Protein AF-A0A373CVG0-F1 (afdb_monomer)

Solvent-accessible surface area (backbone atoms only — not comparable to full-atom values): 6494 Å² total; per-residue (Å²): 114,46,87,78,39,74,68,57,30,54,52,51,42,52,53,37,26,56,52,19,15,51,50,26,47,49,42,54,53,37,51,56,25,56,75,70,72,44,62,70,86,58,84,76,65,52,41,94,86,75,65,49,71,60,52,74,72,66,66,39,67,57,52,26,45,61,76,44,68,38,28,40,93,86,77,58,48,75,46,71,64,61,60,45,50,43,12,50,51,33,10,52,51,37,30,53,38,36,71,74,50,28,99,36,75,65,21,56,54,46,44,54,49,66,70,75,106

Sequence (117 aa):
MLHISPGITIYILTITFILGCCLGSFADCAAGRLLSGESVFAGRSHCDHCGHVLGVLDLIPLFSWLLLKGHCRYCRAKLPAEAFFVELVSGIACCMIVYRYDMSVMSLRGILLTVVL

Secondary structure (DSSP, 8-state):
-GGG-HHHHHHHHHHHHHHHHHHHHHHHHHHHHHHTT--SSSS--B-TTT-PBPPGGGSSTTHHHHHTTTB-TTT-PBPPHHHHHHHHHHHHHHHHHHHHH-SSHHHHHHHHHHHH-

Structure (mmCIF, N/CA/C/O backbone):
data_AF-A0A373CVG0-F1
#
_entry.id   AF-A0A373CVG0-F1
#
loop_
_atom_site.group_PDB
_atom_site.id
_atom_site.type_symbol
_atom_site.label_atom_id
_atom_site.label_alt_id
_atom_site.label_comp_id
_atom_site.label_asym_id
_atom_site.label_entity_id
_atom_site.label_seq_id
_atom_site.pdbx_PDB_ins_code
_atom_site.Cartn_x
_atom_site.Cartn_y
_atom_site.Cartn_z
_atom_site.occupancy
_atom_site.B_iso_or_equiv
_atom_site.auth_seq_id
_atom_site.auth_comp_id
_atom_site.auth_asym_id
_atom_site.auth_atom_id
_atom_site.pdbx_PDB_model_num
ATOM 1 N N . MET A 1 1 ? 15.781 -0.474 -19.247 1.00 61.31 1 MET A N 1
ATOM 2 C CA . MET A 1 1 ? 15.918 -1.898 -18.886 1.00 61.31 1 MET A CA 1
ATOM 3 C C . MET A 1 1 ? 14.576 -2.617 -18.803 1.00 61.31 1 MET A C 1
ATOM 5 O O . MET A 1 1 ? 14.550 -3.807 -19.104 1.00 61.31 1 MET A O 1
ATOM 9 N N . LEU A 1 2 ? 13.468 -1.937 -18.481 1.00 64.81 2 LEU A N 1
ATOM 10 C CA . LEU A 1 2 ? 12.140 -2.559 -18.392 1.00 64.81 2 LEU A CA 1
ATOM 11 C C . LEU A 1 2 ? 11.684 -3.202 -19.712 1.00 64.81 2 LEU A C 1
ATOM 13 O O . LEU A 1 2 ? 11.110 -4.280 -19.686 1.00 64.81 2 LEU A O 1
ATOM 17 N N . HIS A 1 3 ? 11.968 -2.576 -20.858 1.00 73.88 3 HIS A N 1
ATOM 18 C CA . HIS A 1 3 ? 11.484 -3.010 -22.181 1.00 73.88 3 HIS A CA 1
ATOM 19 C C . HIS A 1 3 ? 12.366 -4.056 -22.886 1.00 73.88 3 HIS A C 1
ATOM 21 O O . HIS A 1 3 ? 12.144 -4.353 -24.055 1.00 73.88 3 HIS A O 1
ATOM 27 N N . ILE A 1 4 ? 13.381 -4.603 -22.206 1.00 77.50 4 ILE A N 1
ATOM 28 C CA . ILE A 1 4 ? 14.303 -5.588 -22.802 1.00 77.50 4 ILE A CA 1
ATOM 29 C C . ILE A 1 4 ? 13.607 -6.945 -22.997 1.00 77.50 4 ILE A C 1
ATOM 31 O O . ILE A 1 4 ? 13.885 -7.660 -23.955 1.00 77.50 4 ILE A O 1
ATOM 35 N N . SER A 1 5 ? 12.695 -7.304 -22.092 1.00 88.56 5 SER A N 1
ATOM 36 C CA . SER A 1 5 ? 11.929 -8.551 -22.127 1.00 88.56 5 SER A CA 1
ATOM 37 C C . SER A 1 5 ? 10.564 -8.327 -21.477 1.00 88.56 5 SER A C 1
ATOM 39 O O . SER A 1 5 ? 10.535 -7.829 -20.348 1.00 88.56 5 SER A O 1
ATOM 41 N N . PRO A 1 6 ? 9.451 -8.753 -22.109 1.00 87.81 6 PRO A N 1
ATOM 42 C CA . PRO A 1 6 ? 8.119 -8.665 -21.508 1.00 87.81 6 PRO A CA 1
ATOM 43 C C . PRO A 1 6 ? 8.035 -9.351 -20.138 1.00 87.81 6 PRO A C 1
ATOM 45 O O . PRO A 1 6 ? 7.364 -8.859 -19.234 1.00 87.81 6 PRO A O 1
ATOM 48 N N . GLY A 1 7 ? 8.760 -10.462 -19.955 1.00 90.62 7 GLY A N 1
ATOM 49 C CA . GLY A 1 7 ? 8.804 -11.178 -18.679 1.00 90.62 7 GLY A CA 1
ATOM 50 C C . GLY A 1 7 ? 9.469 -10.360 -17.571 1.00 90.62 7 GLY A C 1
ATOM 51 O O . GLY A 1 7 ? 8.959 -10.301 -16.454 1.00 90.62 7 GLY A O 1
ATOM 52 N N . ILE A 1 8 ? 10.565 -9.666 -17.894 1.00 88.88 8 ILE A N 1
ATOM 53 C CA . ILE A 1 8 ? 11.245 -8.767 -16.950 1.00 88.88 8 ILE A CA 1
ATOM 54 C C . ILE A 1 8 ? 10.346 -7.571 -16.620 1.00 88.88 8 ILE A C 1
ATOM 56 O O . ILE A 1 8 ? 10.248 -7.196 -15.452 1.00 88.88 8 ILE A O 1
ATOM 60 N N . THR A 1 9 ? 9.646 -7.009 -17.614 1.00 90.31 9 THR A N 1
ATOM 61 C CA . THR A 1 9 ? 8.691 -5.913 -17.392 1.00 90.31 9 THR A CA 1
ATOM 62 C C . THR A 1 9 ? 7.615 -6.310 -16.383 1.00 90.31 9 THR A C 1
ATOM 64 O O . THR A 1 9 ? 7.416 -5.609 -15.394 1.00 90.31 9 THR A O 1
ATOM 67 N N . ILE A 1 10 ? 6.947 -7.447 -16.606 1.00 92.88 10 ILE A N 1
ATOM 68 C CA . ILE A 1 10 ? 5.854 -7.928 -15.747 1.00 92.88 10 ILE A CA 1
ATOM 69 C C . ILE A 1 10 ? 6.356 -8.192 -14.327 1.00 92.88 10 ILE A C 1
ATOM 71 O O . ILE A 1 10 ? 5.702 -7.802 -13.359 1.00 92.88 10 ILE A O 1
ATOM 75 N N . TYR A 1 11 ? 7.521 -8.826 -14.200 1.00 92.81 11 TYR A N 1
ATOM 76 C CA . TYR A 1 11 ? 8.129 -9.111 -12.905 1.00 92.81 11 TYR A CA 1
ATOM 77 C C . TYR A 1 11 ? 8.408 -7.829 -12.111 1.00 92.81 11 TYR A C 1
ATOM 79 O O . TYR A 1 11 ? 7.977 -7.713 -10.962 1.00 92.81 11 TYR A O 1
ATOM 87 N N . ILE A 1 12 ? 9.063 -6.842 -12.733 1.00 92.94 12 ILE A N 1
ATOM 88 C CA . ILE A 1 12 ? 9.384 -5.577 -12.062 1.00 92.94 12 ILE A CA 1
ATOM 89 C C . ILE A 1 12 ? 8.103 -4.837 -11.678 1.00 92.94 12 ILE A C 1
ATOM 91 O O . ILE A 1 12 ? 7.969 -4.438 -10.525 1.00 92.94 12 ILE A O 1
ATOM 95 N N . LEU A 1 13 ? 7.139 -4.709 -12.596 1.00 94.50 13 LEU A N 1
ATOM 96 C CA . LEU A 1 13 ? 5.884 -4.009 -12.312 1.00 94.50 13 LEU A CA 1
ATOM 97 C C . LEU A 1 13 ? 5.070 -4.691 -11.210 1.00 94.50 13 LEU A C 1
ATOM 99 O O . LEU A 1 13 ? 4.466 -4.002 -10.399 1.00 94.50 13 LEU A O 1
ATOM 103 N N . THR A 1 14 ? 5.094 -6.021 -11.125 1.00 95.25 14 THR A N 1
ATOM 104 C CA . THR A 1 14 ? 4.406 -6.756 -10.054 1.00 95.25 14 THR A CA 1
ATOM 105 C C . THR A 1 14 ? 5.017 -6.438 -8.690 1.00 95.25 14 THR A C 1
ATOM 107 O O . THR A 1 14 ? 4.294 -6.141 -7.740 1.00 95.25 14 THR A O 1
ATOM 110 N N . ILE A 1 15 ? 6.349 -6.438 -8.590 1.00 94.94 15 ILE A N 1
ATOM 111 C CA . ILE A 1 15 ? 7.043 -6.056 -7.353 1.00 94.94 15 ILE A CA 1
ATOM 112 C C . ILE A 1 15 ? 6.768 -4.589 -7.017 1.00 94.94 15 ILE A C 1
ATOM 114 O O . ILE A 1 15 ? 6.439 -4.272 -5.874 1.00 94.94 15 ILE A O 1
ATOM 118 N N . THR A 1 16 ? 6.857 -3.695 -8.005 1.00 94.75 16 THR A N 1
ATOM 119 C CA . THR A 1 16 ? 6.552 -2.270 -7.834 1.00 94.75 16 THR A CA 1
ATOM 120 C C . THR A 1 16 ? 5.124 -2.056 -7.346 1.00 94.75 16 THR A C 1
ATOM 122 O O . THR A 1 16 ? 4.914 -1.240 -6.455 1.00 94.75 16 THR A O 1
ATOM 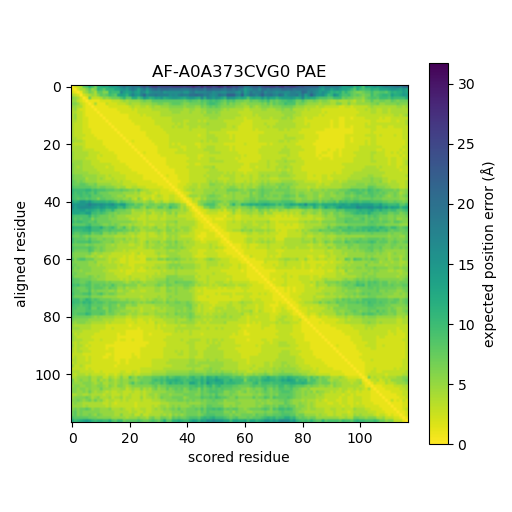125 N N . PHE A 1 17 ? 4.155 -2.799 -7.880 1.00 96.62 17 PHE A N 1
ATOM 126 C CA . PHE A 1 17 ? 2.761 -2.706 -7.469 1.00 96.62 17 PHE A CA 1
ATOM 127 C C . PHE A 1 17 ? 2.585 -3.083 -5.998 1.00 96.62 17 PHE A C 1
ATOM 129 O O . PHE A 1 17 ? 1.989 -2.320 -5.241 1.00 96.62 17 PHE A O 1
ATOM 136 N N . ILE A 1 18 ? 3.151 -4.220 -5.577 1.00 95.88 18 ILE A N 1
ATOM 137 C CA . ILE A 1 18 ? 3.072 -4.691 -4.187 1.00 95.88 18 ILE A CA 1
ATOM 138 C C . ILE A 1 18 ? 3.710 -3.666 -3.242 1.00 95.88 18 ILE A C 1
ATOM 140 O O . ILE A 1 18 ? 3.094 -3.275 -2.252 1.00 95.88 18 ILE A O 1
ATOM 144 N N . LEU A 1 19 ? 4.914 -3.184 -3.566 1.00 95.06 19 LEU A N 1
ATOM 145 C CA . LEU A 1 19 ? 5.598 -2.170 -2.761 1.00 95.06 19 LEU A CA 1
ATOM 146 C C . LEU A 1 19 ? 4.820 -0.850 -2.715 1.00 95.06 19 LEU A C 1
ATOM 148 O O . LEU A 1 19 ? 4.717 -0.247 -1.651 1.00 95.06 19 LEU A O 1
ATOM 152 N N . GLY A 1 20 ? 4.242 -0.422 -3.839 1.00 96.00 20 GLY A N 1
ATOM 153 C CA . GLY A 1 20 ? 3.414 0.779 -3.914 1.00 96.00 20 GLY A CA 1
ATOM 154 C C . GLY A 1 20 ? 2.150 0.678 -3.060 1.00 96.00 20 GLY A C 1
ATOM 155 O O . GLY A 1 20 ? 1.822 1.633 -2.362 1.00 96.00 20 GLY A O 1
ATOM 156 N N . CYS A 1 21 ? 1.490 -0.485 -3.032 1.00 95.94 21 CYS A N 1
ATOM 157 C CA . CYS A 1 21 ? 0.346 -0.719 -2.145 1.00 95.94 21 CYS A CA 1
ATOM 158 C C . CYS A 1 21 ? 0.762 -0.663 -0.666 1.00 95.94 21 CYS A C 1
ATOM 160 O O . CYS A 1 21 ? 0.086 -0.024 0.135 1.00 95.94 21 CYS A O 1
ATOM 162 N N . CYS A 1 22 ? 1.897 -1.275 -0.301 1.00 94.69 22 CYS A N 1
ATOM 163 C CA . CYS A 1 22 ? 2.431 -1.202 1.063 1.00 94.69 22 CYS A CA 1
ATOM 164 C C . CYS A 1 22 ? 2.769 0.237 1.481 1.00 94.69 22 CYS A C 1
ATOM 166 O O . CYS A 1 22 ? 2.495 0.625 2.616 1.00 94.69 22 CYS A O 1
ATOM 168 N N . LEU A 1 23 ? 3.350 1.029 0.574 1.00 94.69 23 LEU A N 1
ATOM 169 C CA . LEU A 1 23 ? 3.650 2.441 0.819 1.00 94.69 23 LEU A CA 1
ATOM 170 C C . LEU A 1 23 ? 2.374 3.264 1.007 1.00 94.69 23 LEU A C 1
ATOM 172 O O . LEU A 1 23 ? 2.322 4.056 1.942 1.00 94.69 23 LEU A O 1
ATOM 176 N N . GLY A 1 24 ? 1.348 3.045 0.178 1.00 93.75 24 GLY A N 1
ATOM 177 C CA . GLY A 1 24 ? 0.042 3.693 0.334 1.00 93.75 24 GLY A CA 1
ATOM 178 C C . GLY A 1 24 ? -0.608 3.366 1.680 1.00 93.75 24 GLY A C 1
A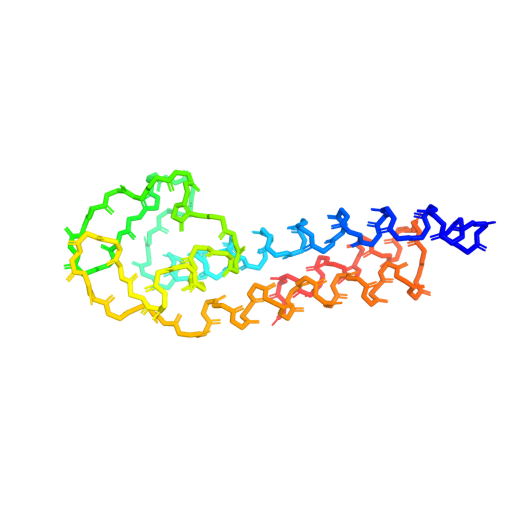TOM 179 O O . GLY A 1 24 ? -0.997 4.272 2.409 1.00 93.75 24 GLY A O 1
ATOM 180 N N . SER A 1 25 ? -0.624 2.084 2.056 1.00 93.19 25 SER A N 1
ATOM 181 C CA . SER A 1 25 ? -1.149 1.613 3.349 1.00 93.19 25 SER A CA 1
ATOM 182 C C . SER A 1 25 ? -0.417 2.248 4.540 1.00 93.19 25 SER A C 1
ATOM 184 O O . SER A 1 25 ? -1.030 2.721 5.499 1.00 93.19 25 SER A O 1
ATOM 186 N N . PHE A 1 26 ? 0.918 2.316 4.472 1.00 92.31 26 PHE A N 1
ATOM 187 C CA . PHE A 1 26 ? 1.721 2.966 5.506 1.00 92.31 26 PHE A CA 1
ATOM 188 C C . PHE A 1 26 ? 1.474 4.476 5.564 1.00 92.31 26 PHE A C 1
ATOM 190 O O . PHE A 1 26 ? 1.361 5.013 6.662 1.00 92.31 26 PHE A O 1
ATOM 197 N N . ALA A 1 27 ? 1.393 5.154 4.417 1.00 92.19 27 ALA A N 1
ATOM 198 C CA . ALA A 1 27 ? 1.168 6.595 4.348 1.00 92.19 27 ALA A CA 1
ATOM 199 C C . ALA A 1 27 ? -0.197 6.988 4.928 1.00 92.19 27 ALA A C 1
ATOM 201 O O . ALA A 1 27 ? -0.258 7.921 5.724 1.00 92.19 27 ALA A O 1
ATOM 202 N N . ASP A 1 28 ? -1.253 6.237 4.606 1.00 91.19 28 ASP A N 1
ATOM 203 C CA . ASP A 1 28 ? -2.603 6.448 5.146 1.00 91.19 28 ASP A CA 1
ATOM 204 C C . ASP A 1 28 ? -2.621 6.304 6.677 1.00 91.19 28 ASP A C 1
ATOM 206 O O . ASP A 1 28 ? -3.041 7.206 7.407 1.00 91.19 28 ASP A O 1
ATOM 210 N N . CYS A 1 29 ? -2.036 5.215 7.186 1.00 90.00 29 CYS A N 1
ATOM 211 C CA . CYS A 1 29 ? -1.882 4.990 8.622 1.00 90.00 29 CYS A CA 1
ATOM 212 C C . CYS A 1 29 ? -1.039 6.090 9.291 1.00 90.00 29 CYS A C 1
ATOM 214 O O . CYS A 1 29 ? -1.424 6.638 10.325 1.00 90.00 29 CYS A O 1
ATOM 216 N N . ALA A 1 30 ? 0.104 6.453 8.704 1.00 91.06 30 ALA A N 1
ATOM 217 C CA . ALA A 1 30 ? 0.981 7.488 9.239 1.00 91.06 30 ALA A CA 1
ATOM 218 C C . ALA A 1 30 ? 0.278 8.851 9.294 1.00 91.06 30 ALA A C 1
ATOM 220 O O . ALA A 1 30 ? 0.374 9.532 10.315 1.00 91.06 30 ALA A O 1
ATOM 221 N N . ALA A 1 31 ? -0.464 9.221 8.247 1.00 90.12 31 ALA A N 1
ATOM 222 C CA . ALA A 1 31 ? -1.251 10.448 8.205 1.00 90.12 31 ALA A CA 1
ATOM 223 C C . ALA A 1 31 ? -2.319 10.463 9.307 1.00 90.12 31 ALA A C 1
ATOM 225 O O . ALA A 1 31 ? -2.392 11.431 10.068 1.00 90.12 31 ALA A O 1
ATOM 226 N N . GLY A 1 32 ? -3.079 9.374 9.464 1.00 88.62 32 GLY A N 1
ATOM 227 C CA . GLY A 1 32 ? -4.070 9.241 10.535 1.00 88.62 32 GLY A CA 1
ATOM 228 C C . GLY A 1 32 ? -3.460 9.417 11.929 1.00 88.62 32 GLY A C 1
ATOM 229 O O . GLY A 1 32 ? -3.983 10.164 12.755 1.00 88.62 32 GLY A O 1
ATOM 230 N N . ARG A 1 33 ? -2.297 8.806 12.179 1.00 90.44 33 ARG A N 1
ATOM 231 C CA . ARG A 1 33 ? -1.599 8.916 13.472 1.00 90.44 33 ARG A CA 1
ATOM 232 C C . ARG A 1 33 ? -1.028 10.309 13.718 1.00 90.44 33 ARG A C 1
ATOM 234 O O . ARG A 1 33 ? -1.147 10.806 14.836 1.00 90.44 33 ARG A O 1
ATOM 241 N N . LEU A 1 34 ? -0.488 10.966 12.687 1.00 90.56 34 LEU A N 1
ATOM 242 C CA . LEU A 1 34 ? -0.040 12.363 12.769 1.00 90.56 34 LEU A CA 1
ATOM 243 C C . LEU A 1 34 ? -1.183 13.290 13.183 1.00 90.56 34 LEU A C 1
ATOM 245 O O . LEU A 1 34 ? -1.001 14.129 14.064 1.00 90.56 34 LEU A O 1
ATOM 249 N N . LEU A 1 35 ? -2.353 13.128 12.561 1.00 89.25 35 LEU A N 1
ATOM 250 C CA . LEU A 1 35 ? -3.531 13.948 12.845 1.00 89.25 35 LEU A CA 1
ATOM 251 C C . LEU A 1 35 ? -4.078 13.709 14.258 1.00 89.25 35 LEU A C 1
ATOM 253 O O . LEU A 1 35 ? -4.526 14.655 14.904 1.00 89.25 35 LEU A O 1
ATOM 257 N N . SER A 1 36 ? -3.984 12.479 14.762 1.00 88.25 36 SER A N 1
ATOM 258 C CA . SER A 1 36 ? -4.388 12.119 16.128 1.00 88.25 36 SER A CA 1
ATOM 259 C C . SER A 1 36 ? -3.341 12.460 17.199 1.00 88.25 36 SER A C 1
ATOM 261 O O . SER A 1 36 ? -3.589 12.246 18.385 1.00 88.25 36 SER A O 1
ATOM 263 N N . GLY A 1 37 ? -2.166 12.979 16.817 1.00 89.00 37 GLY A N 1
ATOM 264 C CA . GLY A 1 37 ? -1.062 13.254 17.745 1.00 89.00 37 GLY A CA 1
ATOM 265 C C . GLY A 1 37 ? -0.376 11.994 18.289 1.00 89.00 37 GLY A C 1
ATOM 266 O O . GLY A 1 37 ? 0.345 12.055 19.286 1.00 89.00 37 GLY A O 1
ATOM 267 N N . GLU A 1 38 ? -0.592 10.846 17.648 1.00 88.00 38 GLU A N 1
ATOM 268 C CA . GLU A 1 38 ? 0.059 9.588 17.984 1.00 88.00 38 GLU A CA 1
ATOM 269 C C . GLU A 1 38 ? 1.437 9.470 17.327 1.00 88.00 38 GLU A C 1
ATOM 271 O O . GLU A 1 38 ? 1.707 9.988 16.243 1.00 88.00 38 GLU A O 1
ATOM 276 N N . SER A 1 39 ? 2.325 8.702 17.957 1.00 88.81 39 SER A N 1
ATOM 277 C CA . SER A 1 39 ? 3.599 8.350 17.334 1.00 88.81 39 SER A CA 1
ATOM 278 C C . SER A 1 39 ? 3.382 7.372 16.179 1.00 88.81 39 SER A C 1
ATOM 280 O O . SER A 1 39 ? 2.886 6.268 16.390 1.00 88.81 39 SER A O 1
ATOM 282 N N . VAL A 1 40 ? 3.839 7.733 14.976 1.00 86.75 40 VAL A N 1
ATOM 283 C CA . VAL A 1 40 ? 3.818 6.857 13.786 1.00 86.75 40 VAL A CA 1
ATOM 284 C C . VAL A 1 40 ? 4.576 5.556 14.025 1.00 86.75 40 VAL A C 1
ATOM 286 O O . VAL A 1 40 ? 4.126 4.489 13.617 1.00 86.75 40 VAL A O 1
ATOM 289 N N . PHE A 1 41 ? 5.723 5.645 14.704 1.00 84.81 41 PHE A N 1
ATOM 290 C CA . PHE A 1 41 ? 6.662 4.535 14.869 1.00 84.81 41 PHE A CA 1
ATOM 291 C C . PHE A 1 41 ? 6.400 3.684 16.115 1.00 84.81 41 PHE A C 1
ATOM 293 O O . PHE A 1 41 ? 6.967 2.600 16.235 1.00 84.81 41 PHE A O 1
ATOM 300 N N . ALA A 1 42 ? 5.578 4.155 17.056 1.00 77.25 42 ALA A N 1
ATOM 301 C CA . ALA A 1 42 ? 5.298 3.420 18.286 1.00 77.25 42 ALA A CA 1
ATOM 302 C C . ALA A 1 42 ? 3.934 2.731 18.213 1.00 77.25 42 ALA A C 1
ATOM 304 O O . ALA A 1 42 ? 2.952 3.349 17.827 1.00 77.25 42 ALA A O 1
ATOM 305 N N . GLY A 1 43 ? 3.840 1.474 18.640 1.00 81.56 43 GLY A N 1
ATOM 306 C CA . GLY A 1 43 ? 2.574 0.734 18.709 1.00 81.56 43 GLY A CA 1
ATOM 307 C C . GLY A 1 43 ? 2.289 -0.151 17.493 1.00 81.56 43 GLY A C 1
ATOM 308 O O . GLY A 1 43 ? 3.007 -0.132 16.497 1.00 81.56 43 GLY A O 1
ATOM 309 N N . ARG A 1 44 ? 1.252 -0.985 17.613 1.00 86.31 44 ARG A N 1
ATOM 310 C CA . ARG A 1 44 ? 0.809 -1.919 16.568 1.00 86.31 44 ARG A CA 1
ATOM 311 C C . ARG A 1 44 ? -0.479 -1.412 15.925 1.00 86.31 44 ARG A C 1
ATOM 313 O O . ARG A 1 44 ? -1.305 -0.806 16.609 1.00 86.31 44 ARG A O 1
ATOM 320 N N . SER A 1 45 ? -0.674 -1.730 14.647 1.00 85.62 45 SER A N 1
ATOM 321 C CA . SER A 1 45 ? -1.945 -1.492 13.962 1.00 85.62 45 SER A CA 1
ATOM 322 C C . SER A 1 45 ? -3.080 -2.203 14.693 1.00 85.62 45 SER A C 1
ATOM 324 O O . SER A 1 45 ? -2.961 -3.376 15.064 1.00 85.62 45 SER A O 1
ATOM 326 N N . HIS A 1 46 ? -4.177 -1.493 14.905 1.00 88.94 46 HIS A N 1
ATOM 327 C CA . HIS A 1 46 ? -5.345 -1.986 15.614 1.00 88.94 46 HIS A CA 1
ATOM 328 C C . HIS A 1 46 ? -6.613 -1.481 14.933 1.00 88.94 46 HIS A C 1
ATOM 330 O O . HIS A 1 46 ? -6.575 -0.558 14.130 1.00 88.94 46 HIS A O 1
ATOM 336 N N . CYS A 1 47 ? -7.737 -2.129 15.216 1.00 87.81 47 CYS A N 1
ATOM 337 C CA . CYS A 1 47 ? -9.029 -1.671 14.727 1.00 87.81 47 CYS A CA 1
ATOM 338 C C . CYS A 1 47 ? -9.541 -0.501 15.577 1.00 87.81 47 CYS A C 1
ATOM 340 O O . CYS A 1 47 ? -9.712 -0.669 16.784 1.00 87.81 47 CYS A O 1
ATOM 342 N N . ASP A 1 48 ? -9.901 0.616 14.945 1.00 85.38 48 ASP A N 1
ATOM 343 C CA . ASP A 1 48 ? -10.375 1.832 15.633 1.00 85.38 48 ASP A CA 1
ATOM 344 C C . ASP A 1 48 ? -11.682 1.641 16.420 1.00 85.38 48 ASP A C 1
ATOM 346 O O . ASP A 1 48 ? -12.004 2.422 17.307 1.00 85.38 48 ASP A O 1
ATOM 350 N N . HIS A 1 49 ? -12.467 0.607 16.100 1.00 88.31 49 HIS A N 1
ATOM 351 C CA . HIS A 1 49 ? -13.765 0.369 16.743 1.00 88.31 49 HIS A CA 1
ATOM 352 C C . HIS A 1 49 ? -13.690 -0.580 17.941 1.00 88.31 49 HIS A C 1
ATOM 354 O O . HIS A 1 49 ? -14.442 -0.418 18.896 1.00 88.31 49 HIS A O 1
ATOM 360 N N . CYS A 1 50 ? -12.841 -1.611 17.885 1.00 90.19 50 CYS A N 1
ATOM 361 C CA . CYS A 1 50 ? -12.758 -2.620 18.951 1.00 90.19 50 CYS A CA 1
ATOM 362 C C . CYS A 1 50 ? -11.401 -2.682 19.655 1.00 90.19 50 CYS A C 1
ATOM 364 O O . CYS A 1 50 ? -11.250 -3.457 20.596 1.00 90.19 50 CYS A O 1
ATOM 366 N N . GLY A 1 51 ? -10.404 -1.932 19.184 1.00 88.38 51 GLY A N 1
ATOM 367 C CA . GLY A 1 51 ? -9.045 -1.942 19.721 1.00 88.38 51 GLY A CA 1
ATOM 368 C C . GLY A 1 51 ? -8.280 -3.247 19.484 1.00 88.38 51 GLY A C 1
ATOM 369 O O . GLY A 1 51 ? -7.167 -3.397 19.983 1.00 88.38 51 GLY A O 1
ATOM 370 N N . HIS A 1 52 ? -8.842 -4.211 18.742 1.00 90.38 52 HIS A N 1
ATOM 371 C CA . HIS A 1 52 ? -8.153 -5.473 18.487 1.00 90.38 52 HIS A CA 1
ATOM 372 C C . HIS A 1 52 ? -6.905 -5.227 17.642 1.00 90.38 52 HIS A C 1
ATOM 374 O O . HIS A 1 52 ? -6.975 -4.592 16.589 1.00 90.38 52 HIS A O 1
ATOM 380 N N . VAL A 1 53 ? -5.773 -5.757 18.099 1.00 91.38 53 VAL A N 1
ATOM 381 C CA . VAL A 1 53 ? -4.496 -5.660 17.396 1.00 91.38 53 VAL A CA 1
ATOM 382 C C . VAL A 1 53 ? -4.547 -6.527 16.142 1.00 91.38 53 VAL A C 1
ATOM 384 O O . VAL A 1 53 ? -4.768 -7.733 16.227 1.00 91.38 53 VAL A O 1
ATOM 387 N N . LEU A 1 54 ? -4.328 -5.916 14.982 1.00 89.06 54 LEU A N 1
ATOM 388 C CA . LEU A 1 54 ? -4.456 -6.582 13.692 1.00 89.06 54 LEU A CA 1
ATOM 389 C C . LEU A 1 54 ? -3.305 -7.570 13.453 1.00 89.06 54 LEU A C 1
ATOM 391 O O . LEU A 1 54 ? -2.142 -7.322 13.807 1.00 89.06 54 LEU A O 1
ATOM 395 N N . GLY A 1 55 ? -3.646 -8.718 12.865 1.00 89.44 55 GLY A N 1
ATOM 396 C CA . GLY A 1 55 ? -2.679 -9.720 12.435 1.00 89.44 55 GLY A CA 1
ATOM 397 C C . GLY A 1 55 ? -2.088 -9.389 11.065 1.00 89.44 55 GLY A C 1
ATOM 398 O O . GLY A 1 55 ? -2.590 -8.542 10.334 1.00 89.44 55 GLY A O 1
ATOM 399 N N . VAL A 1 56 ? -1.040 -10.117 10.670 1.00 87.62 56 VAL A N 1
ATOM 400 C CA . VAL A 1 56 ? -0.386 -9.936 9.358 1.00 87.62 56 VAL A CA 1
ATOM 401 C C . VAL A 1 56 ? -1.380 -10.093 8.202 1.00 87.62 56 VAL A C 1
ATOM 403 O O . VAL A 1 56 ? -1.343 -9.320 7.255 1.00 87.62 56 VAL A O 1
ATOM 406 N N . LEU A 1 57 ? -2.308 -11.053 8.300 1.00 87.75 57 LEU A N 1
ATOM 407 C CA . LEU A 1 57 ? -3.326 -11.298 7.271 1.00 87.75 57 LEU A CA 1
ATOM 408 C C . LEU A 1 57 ? -4.347 -10.160 7.138 1.00 87.75 57 LEU A C 1
ATOM 410 O O . LEU A 1 57 ? -4.964 -10.023 6.084 1.00 87.75 57 LEU A O 1
ATOM 414 N N . ASP A 1 58 ? -4.535 -9.358 8.186 1.00 87.75 58 ASP A N 1
ATOM 415 C CA . ASP A 1 58 ? -5.443 -8.207 8.160 1.00 87.75 58 ASP A CA 1
ATOM 416 C C . ASP A 1 58 ? -4.754 -6.955 7.589 1.00 87.75 58 ASP A C 1
ATOM 418 O O . ASP A 1 58 ? -5.424 -5.997 7.217 1.00 87.75 58 ASP A O 1
ATOM 422 N N . LEU A 1 59 ? -3.422 -6.991 7.470 1.00 89.50 59 LEU A N 1
ATOM 423 C CA . LEU A 1 59 ? -2.573 -5.904 6.977 1.00 89.50 59 LEU A CA 1
ATOM 424 C C . LEU A 1 59 ? -2.101 -6.110 5.531 1.00 89.50 59 LEU A C 1
ATOM 426 O O . LEU A 1 59 ? -1.329 -5.298 5.036 1.00 89.50 59 LEU A O 1
ATOM 430 N N . ILE A 1 60 ? -2.514 -7.191 4.854 1.00 91.88 60 ILE A N 1
ATOM 431 C CA . ILE A 1 60 ? -2.167 -7.408 3.441 1.00 91.88 60 ILE A CA 1
ATOM 432 C C . ILE A 1 60 ? -2.947 -6.393 2.592 1.00 91.88 60 ILE A C 1
ATOM 434 O O . ILE A 1 60 ? -4.171 -6.545 2.499 1.00 91.88 60 ILE A O 1
ATOM 438 N N . PRO A 1 61 ? -2.277 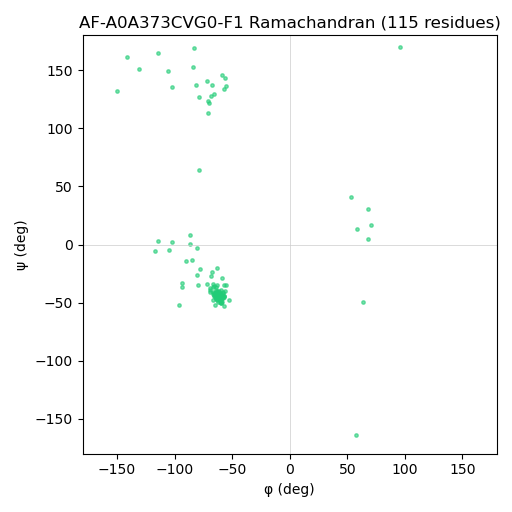-5.422 1.935 1.00 89.62 61 PRO A N 1
ATOM 439 C CA . PRO A 1 61 ? -2.954 -4.375 1.174 1.00 89.62 61 PRO A CA 1
ATOM 440 C C . PRO A 1 61 ? -3.880 -4.960 0.109 1.00 89.62 61 PRO A C 1
ATOM 442 O O . PRO A 1 61 ? -3.543 -5.977 -0.508 1.00 89.62 61 PRO A O 1
ATOM 445 N N . LEU A 1 62 ? -5.025 -4.319 -0.126 1.00 92.12 62 LEU A N 1
ATOM 446 C CA . LEU A 1 62 ? -6.119 -4.700 -1.031 1.00 92.12 62 LEU A CA 1
ATOM 447 C C . LEU A 1 62 ? -6.827 -6.012 -0.671 1.00 92.12 62 LEU A C 1
ATOM 449 O O . LEU A 1 62 ? -8.058 -6.076 -0.617 1.00 92.12 62 LEU A O 1
ATOM 453 N N . PHE A 1 63 ? -6.063 -7.073 -0.428 1.00 91.88 63 PHE A N 1
ATOM 454 C CA . PHE A 1 63 ? -6.573 -8.414 -0.186 1.00 91.88 63 PHE A CA 1
ATOM 455 C C . PHE A 1 63 ? -7.307 -8.519 1.145 1.00 91.88 63 PHE A C 1
ATOM 457 O O . PHE A 1 63 ? -8.363 -9.151 1.185 1.00 91.88 63 PHE A O 1
ATOM 464 N N . SER A 1 64 ? -6.803 -7.902 2.218 1.00 89.88 64 SER A N 1
ATOM 465 C CA . SER A 1 64 ? -7.479 -7.945 3.519 1.00 89.88 64 SER A CA 1
ATOM 466 C C . SER A 1 64 ? -8.874 -7.320 3.428 1.00 89.88 64 SER A C 1
ATOM 468 O O . SER A 1 64 ? -9.857 -7.943 3.838 1.00 89.88 64 SER A O 1
ATOM 470 N N . TRP A 1 65 ? -8.989 -6.154 2.787 1.00 92.00 65 TRP A N 1
ATOM 471 C CA . TRP A 1 65 ? -10.261 -5.467 2.583 1.00 92.00 65 TRP A CA 1
ATOM 472 C C . TRP A 1 65 ? -11.218 -6.277 1.700 1.00 92.00 65 TRP A C 1
ATOM 474 O O . TRP A 1 65 ? -12.379 -6.465 2.071 1.00 92.00 65 TRP A O 1
ATOM 484 N N . LEU A 1 66 ? -10.744 -6.816 0.568 1.00 91.81 66 LEU A N 1
ATOM 485 C CA . LEU A 1 66 ? -11.568 -7.612 -0.353 1.00 91.81 66 LEU A CA 1
ATOM 486 C C . LEU A 1 66 ? -12.082 -8.906 0.291 1.00 91.81 66 LEU A C 1
ATOM 488 O O . LEU A 1 66 ? -13.272 -9.214 0.197 1.00 91.81 66 LEU A O 1
ATOM 492 N N . LEU A 1 67 ? -11.210 -9.651 0.978 1.00 92.19 67 LEU A N 1
ATOM 493 C CA . LEU A 1 67 ? -11.573 -10.913 1.632 1.00 92.19 67 LEU A CA 1
ATOM 494 C C . LEU A 1 67 ? -12.544 -10.695 2.792 1.00 92.19 67 LEU A C 1
ATOM 496 O O . LEU A 1 67 ? -13.459 -11.496 3.000 1.00 92.19 67 LEU A O 1
ATOM 500 N N . LEU A 1 68 ? -12.372 -9.600 3.530 1.00 90.88 68 LEU A N 1
ATOM 501 C CA . LEU A 1 68 ? -13.259 -9.237 4.627 1.00 90.88 68 LEU A CA 1
ATOM 502 C C . LEU A 1 68 ? -14.488 -8.429 4.169 1.00 90.88 68 LEU A C 1
ATOM 504 O O . LEU A 1 68 ? -15.343 -8.090 4.992 1.00 90.88 68 LEU A O 1
ATOM 508 N N . LYS A 1 69 ? -14.609 -8.157 2.860 1.00 91.00 69 LYS A N 1
ATOM 509 C CA . LYS A 1 69 ? -15.684 -7.375 2.227 1.00 91.00 69 LYS A CA 1
ATOM 510 C C . LYS A 1 69 ? -15.866 -5.995 2.868 1.00 91.00 69 LYS A C 1
ATOM 512 O O . LYS A 1 69 ? -16.997 -5.582 3.118 1.00 91.00 69 LYS A O 1
ATOM 517 N N . GLY A 1 70 ? -14.766 -5.325 3.206 1.00 89.12 70 GLY A N 1
ATOM 518 C CA . GLY A 1 70 ? -14.777 -4.013 3.855 1.00 89.12 70 GLY A CA 1
ATOM 519 C C . GLY A 1 70 ? -15.311 -4.014 5.289 1.00 89.12 70 GLY A C 1
ATOM 520 O O . GLY A 1 70 ? -15.903 -3.028 5.715 1.00 89.12 70 GLY A O 1
ATOM 521 N N . HIS A 1 71 ? -15.144 -5.110 6.034 1.00 92.00 71 HIS A N 1
ATOM 522 C CA . HIS A 1 71 ? -15.532 -5.194 7.445 1.00 92.00 71 HIS A CA 1
ATOM 523 C C . HIS A 1 71 ? -14.400 -5.762 8.301 1.00 92.00 71 HIS A C 1
ATOM 525 O O . HIS A 1 71 ? -13.592 -6.555 7.839 1.00 92.00 71 HIS A O 1
ATOM 531 N N . CYS A 1 72 ? -14.328 -5.390 9.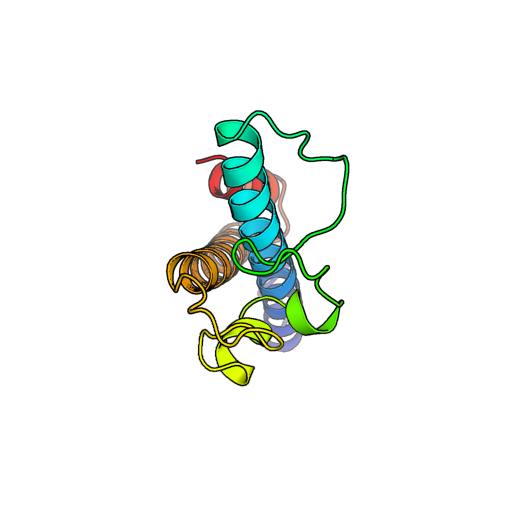575 1.00 90.38 72 CYS A N 1
ATOM 532 C CA . CYS A 1 72 ? -13.324 -5.926 10.484 1.00 90.38 72 CYS A CA 1
ATOM 533 C C . CYS A 1 72 ? -13.590 -7.418 10.733 1.00 90.38 72 CYS A C 1
ATOM 535 O O . CYS A 1 72 ? -14.733 -7.825 10.968 1.00 90.38 72 CYS A O 1
ATOM 537 N N . ARG A 1 73 ? -12.531 -8.235 10.740 1.00 91.12 73 ARG A N 1
ATOM 538 C CA . ARG A 1 73 ? -12.610 -9.678 11.021 1.00 91.12 73 ARG A CA 1
ATOM 539 C C . ARG A 1 73 ? -13.239 -9.980 12.385 1.00 91.12 73 ARG A C 1
ATOM 541 O O . ARG A 1 73 ? -13.939 -10.977 12.520 1.00 91.12 73 ARG A O 1
ATOM 548 N N . TYR A 1 74 ? -12.986 -9.121 13.372 1.00 92.62 74 TYR A N 1
ATOM 549 C CA . TYR A 1 74 ? -13.303 -9.373 14.778 1.00 92.62 74 TYR A CA 1
ATOM 550 C C . TYR A 1 74 ? -14.636 -8.757 15.207 1.00 92.62 74 TYR A C 1
ATOM 552 O O . TYR A 1 74 ? -15.485 -9.451 15.754 1.00 92.62 74 TYR A O 1
ATOM 560 N N . CYS A 1 75 ? -14.839 -7.463 14.947 1.00 92.50 75 CYS A N 1
ATOM 561 C CA . CYS A 1 75 ? -16.037 -6.738 15.388 1.00 92.50 75 CYS A CA 1
ATOM 562 C C . CYS A 1 75 ? -17.048 -6.463 14.272 1.00 92.50 75 CYS A C 1
ATOM 564 O O . CYS A 1 75 ? -18.110 -5.914 14.547 1.00 92.50 75 CYS A O 1
ATOM 566 N N . ARG A 1 76 ? -16.728 -6.810 13.016 1.00 91.62 76 ARG A N 1
ATOM 567 C CA . ARG A 1 76 ? -17.572 -6.555 11.834 1.00 91.62 76 ARG A CA 1
ATOM 568 C C . ARG A 1 76 ? -17.899 -5.075 11.606 1.00 91.62 76 ARG A C 1
ATOM 570 O O . ARG A 1 76 ? -18.752 -4.778 10.781 1.00 91.62 76 ARG A O 1
ATOM 577 N N . ALA A 1 77 ? -17.204 -4.153 12.275 1.00 90.94 77 ALA A N 1
ATOM 578 C CA . ALA A 1 77 ? -17.266 -2.733 11.956 1.00 90.94 77 ALA A CA 1
ATOM 579 C C . ALA A 1 77 ? -16.832 -2.498 10.507 1.00 90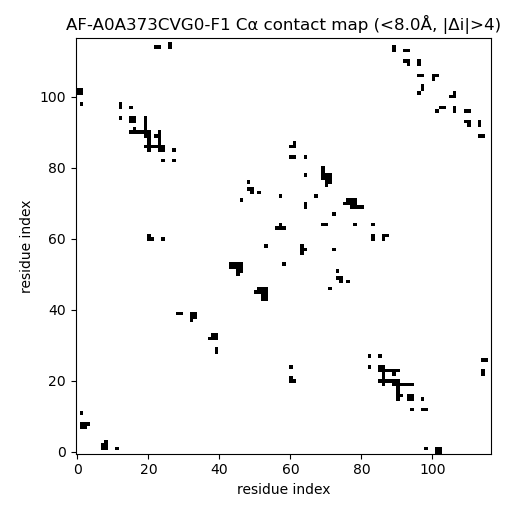.94 77 ALA A C 1
ATOM 581 O O . ALA A 1 77 ? -15.967 -3.211 9.997 1.00 90.94 77 ALA A O 1
ATOM 582 N N . LYS A 1 78 ? -17.430 -1.512 9.843 1.00 90.50 78 LYS A N 1
ATOM 583 C CA . LYS A 1 78 ? -17.101 -1.182 8.457 1.00 90.50 78 LYS A CA 1
ATOM 584 C C . LYS A 1 78 ? -15.685 -0.606 8.390 1.00 90.50 78 LYS A C 1
ATOM 586 O O . LYS A 1 78 ? -15.375 0.331 9.119 1.00 90.50 78 L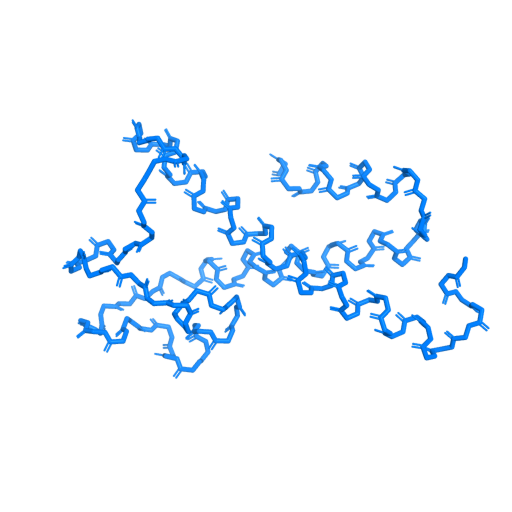YS A O 1
ATOM 591 N N . LEU A 1 79 ? -14.847 -1.163 7.520 1.00 87.44 79 LEU A N 1
ATOM 592 C CA . LEU A 1 79 ? -13.563 -0.563 7.175 1.00 87.44 79 LEU A CA 1
ATOM 593 C C . LEU A 1 79 ? -13.786 0.526 6.118 1.00 87.44 79 LEU A C 1
ATOM 595 O O . LEU A 1 79 ? -14.552 0.293 5.172 1.00 87.44 79 LEU A O 1
ATOM 599 N N . PRO A 1 80 ? -13.116 1.682 6.249 1.00 87.06 80 PRO A N 1
ATOM 600 C CA . PRO A 1 80 ? -13.155 2.724 5.233 1.00 87.06 80 PRO A CA 1
ATOM 601 C C . PRO A 1 80 ? -12.731 2.153 3.874 1.00 87.06 80 PRO A C 1
ATOM 603 O O . PRO A 1 80 ? -11.804 1.344 3.776 1.00 87.06 80 PRO A O 1
ATOM 606 N N . ALA A 1 81 ? -13.462 2.519 2.822 1.00 90.12 81 ALA A N 1
ATOM 607 C CA . ALA A 1 81 ? -13.117 2.124 1.453 1.00 90.12 81 ALA A CA 1
ATOM 608 C C . ALA A 1 81 ? -11.969 2.989 0.913 1.00 90.12 81 ALA A C 1
ATOM 610 O O . ALA A 1 81 ? -11.259 2.583 -0.002 1.00 90.12 81 ALA A O 1
ATOM 611 N N . GLU A 1 82 ? -11.779 4.161 1.514 1.00 89.50 82 GLU A N 1
ATOM 612 C CA . GLU A 1 82 ? -10.701 5.105 1.269 1.00 89.50 82 GLU A CA 1
ATOM 613 C C . GLU A 1 82 ? -9.342 4.409 1.372 1.00 89.50 82 GLU A C 1
ATOM 615 O O . GLU A 1 82 ? -8.565 4.490 0.428 1.00 89.50 82 GLU A O 1
ATOM 620 N N . ALA A 1 83 ? -9.114 3.615 2.425 1.00 87.62 83 ALA A N 1
ATOM 621 C CA . ALA A 1 83 ? -7.877 2.853 2.609 1.00 87.62 83 ALA A CA 1
ATOM 622 C C . ALA A 1 83 ? -7.590 1.905 1.426 1.00 87.62 83 ALA A C 1
ATOM 624 O O . ALA A 1 83 ? -6.481 1.876 0.897 1.00 87.62 83 ALA A O 1
ATOM 625 N N . PHE A 1 84 ? -8.611 1.187 0.936 1.00 92.56 84 PHE A N 1
ATOM 626 C CA . PHE A 1 84 ? -8.477 0.320 -0.241 1.00 92.56 84 PHE A CA 1
ATOM 627 C C . PHE A 1 84 ? -8.110 1.118 -1.500 1.00 92.56 84 PHE A C 1
ATOM 629 O O . PHE A 1 84 ? -7.246 0.706 -2.278 1.00 92.56 84 PHE A O 1
ATOM 636 N N . PHE A 1 85 ? -8.762 2.262 -1.722 1.00 94.69 85 PHE A N 1
ATOM 637 C CA . PHE A 1 85 ? -8.478 3.093 -2.891 1.00 94.69 85 PHE A CA 1
ATOM 638 C C . PHE A 1 85 ? -7.103 3.752 -2.814 1.00 94.69 85 PHE A C 1
ATOM 640 O O . PHE A 1 85 ? -6.431 3.817 -3.841 1.00 94.69 85 PHE A O 1
ATOM 647 N N . VAL A 1 86 ? -6.660 4.186 -1.632 1.00 93.31 86 VAL A N 1
ATOM 648 C CA . VAL A 1 86 ? -5.313 4.733 -1.424 1.00 93.31 86 VAL A CA 1
ATOM 649 C C . VAL A 1 86 ? -4.264 3.684 -1.782 1.00 93.31 86 VAL A C 1
ATOM 651 O O . VAL A 1 86 ? -3.408 3.946 -2.623 1.00 93.31 86 VAL A O 1
ATOM 654 N N . GLU A 1 87 ? -4.382 2.464 -1.258 1.00 94.62 87 GLU A N 1
ATOM 655 C CA . GLU A 1 87 ? -3.467 1.363 -1.587 1.00 94.62 87 GLU A CA 1
ATOM 656 C C . GLU A 1 87 ? -3.422 1.076 -3.096 1.00 94.62 87 GLU A C 1
ATOM 658 O O . GLU A 1 87 ? -2.342 0.952 -3.684 1.00 94.62 87 GLU A O 1
ATOM 663 N N . LEU A 1 88 ? -4.591 1.020 -3.744 1.00 95.88 88 LEU A N 1
ATOM 664 C CA . LEU A 1 88 ? -4.704 0.710 -5.168 1.00 95.88 88 LEU A CA 1
ATOM 665 C C . LEU A 1 88 ? -4.093 1.817 -6.031 1.00 95.88 88 LEU A C 1
ATOM 667 O O . LEU A 1 88 ? -3.319 1.538 -6.951 1.00 95.88 88 LEU A O 1
ATOM 671 N N . VAL A 1 89 ? -4.430 3.074 -5.737 1.00 95.50 89 VAL A N 1
ATOM 672 C CA . VAL A 1 89 ? -3.930 4.241 -6.471 1.00 95.50 89 VAL A CA 1
ATOM 673 C C . VAL A 1 89 ? -2.422 4.373 -6.288 1.00 95.50 89 VAL A C 1
ATOM 675 O O . VAL A 1 89 ? -1.724 4.565 -7.285 1.00 95.50 89 VAL A O 1
ATOM 678 N N . SER A 1 90 ? -1.892 4.186 -5.076 1.00 95.50 90 SER A N 1
ATOM 679 C CA . SER A 1 90 ? -0.446 4.209 -4.827 1.00 95.50 90 SER A CA 1
ATOM 680 C C . SER A 1 90 ? 0.289 3.108 -5.599 1.00 95.50 90 SER A C 1
ATOM 682 O O . SER A 1 90 ? 1.314 3.384 -6.232 1.00 95.50 90 SER A O 1
ATOM 684 N N . GLY A 1 91 ? -0.247 1.882 -5.624 1.00 95.88 91 GLY A N 1
ATOM 685 C CA . GLY A 1 91 ? 0.301 0.775 -6.415 1.00 95.88 91 GLY A CA 1
ATOM 686 C C . GLY A 1 91 ? 0.356 1.082 -7.915 1.00 95.88 91 GLY A C 1
ATOM 687 O O . GLY A 1 91 ? 1.405 0.923 -8.550 1.00 95.88 91 GLY A O 1
ATOM 688 N N . ILE A 1 92 ? -0.752 1.571 -8.483 1.00 96.19 92 ILE A N 1
ATOM 689 C CA . ILE A 1 92 ? -0.845 1.929 -9.909 1.00 96.19 92 ILE A CA 1
ATOM 690 C C . ILE A 1 92 ? 0.076 3.111 -10.235 1.00 96.19 92 ILE A C 1
ATOM 692 O O . ILE A 1 92 ? 0.804 3.062 -11.228 1.00 96.19 92 ILE A O 1
ATOM 696 N N . ALA A 1 93 ? 0.092 4.153 -9.403 1.00 95.19 93 ALA A N 1
ATOM 697 C CA . ALA A 1 93 ? 0.923 5.333 -9.616 1.00 95.19 93 ALA A CA 1
ATOM 698 C C . ALA A 1 93 ? 2.418 4.984 -9.620 1.00 95.19 93 ALA A C 1
ATOM 700 O O . ALA A 1 93 ? 3.134 5.382 -10.543 1.00 95.19 93 ALA A O 1
ATOM 701 N N . CYS A 1 94 ? 2.876 4.157 -8.674 1.00 94.56 94 CYS A N 1
ATOM 702 C CA . CYS A 1 94 ? 4.255 3.663 -8.661 1.00 94.56 94 CYS A CA 1
ATOM 703 C C . CYS A 1 94 ? 4.590 2.883 -9.942 1.00 94.56 94 CYS A C 1
ATOM 705 O O . CYS A 1 94 ? 5.649 3.098 -10.537 1.00 94.56 94 CYS A O 1
ATOM 707 N N . CYS A 1 95 ? 3.678 2.026 -10.415 1.00 95.06 95 CYS A N 1
ATOM 708 C CA . CYS A 1 95 ? 3.862 1.289 -11.666 1.00 95.06 95 CYS A CA 1
ATOM 709 C C . CYS A 1 95 ? 3.966 2.219 -12.878 1.00 95.06 95 CYS A C 1
ATOM 711 O O . CYS A 1 95 ? 4.854 2.030 -13.705 1.00 95.06 95 CYS A O 1
ATOM 713 N N . MET A 1 96 ? 3.106 3.238 -12.979 1.00 93.69 96 MET A N 1
ATOM 714 C CA . MET A 1 96 ? 3.154 4.216 -14.073 1.00 93.69 96 MET A CA 1
ATOM 715 C C . MET A 1 96 ? 4.481 4.982 -14.093 1.00 93.69 96 MET A C 1
ATOM 717 O O . MET A 1 96 ? 5.054 5.198 -15.162 1.00 93.69 96 MET A O 1
ATOM 721 N N . ILE A 1 97 ? 4.998 5.351 -12.919 1.00 93.81 97 ILE A N 1
ATOM 722 C CA . ILE A 1 97 ? 6.282 6.046 -12.781 1.00 93.81 97 ILE A CA 1
ATOM 723 C C . ILE A 1 97 ? 7.432 5.148 -13.244 1.00 93.81 97 ILE A C 1
ATOM 725 O O . ILE A 1 97 ? 8.214 5.556 -14.105 1.00 93.81 97 ILE A O 1
ATOM 729 N N . VAL A 1 98 ? 7.513 3.916 -12.731 1.00 93.19 98 VAL A N 1
ATOM 730 C CA . VAL A 1 98 ? 8.570 2.962 -13.109 1.00 93.19 98 VAL A CA 1
ATOM 731 C C . VAL A 1 98 ? 8.472 2.577 -14.585 1.00 93.19 98 VAL A C 1
ATOM 733 O O . VAL A 1 98 ? 9.494 2.467 -15.258 1.00 93.19 98 VAL A O 1
ATOM 736 N N . TYR A 1 99 ? 7.262 2.444 -15.127 1.00 91.69 99 TYR A N 1
ATOM 737 C CA . TYR A 1 99 ? 7.058 2.199 -16.552 1.00 91.69 99 TYR A CA 1
ATOM 738 C C . TYR A 1 99 ? 7.547 3.369 -17.419 1.00 91.69 99 TYR A C 1
ATOM 740 O O . TYR A 1 99 ? 8.148 3.154 -18.468 1.00 91.69 99 TYR A O 1
ATOM 748 N N . ARG A 1 100 ? 7.333 4.617 -16.984 1.00 90.69 100 ARG A N 1
ATOM 749 C CA . ARG A 1 100 ? 7.681 5.815 -17.766 1.00 90.69 100 ARG A CA 1
ATOM 750 C C . ARG A 1 100 ? 9.159 6.197 -17.701 1.00 90.69 100 ARG A C 1
ATOM 752 O O . ARG A 1 100 ? 9.678 6.748 -18.680 1.00 90.69 100 ARG A O 1
ATOM 759 N N . TYR 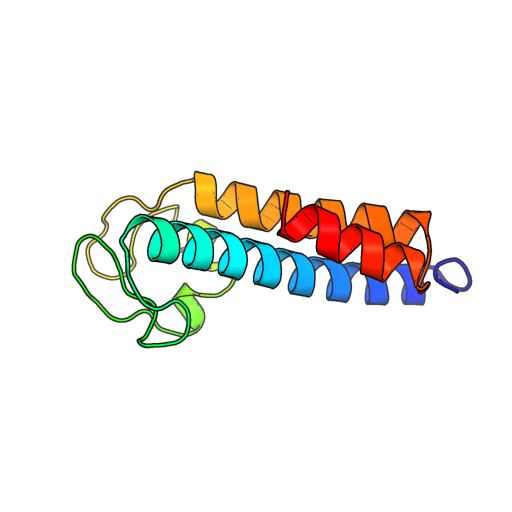A 1 101 ? 9.790 5.985 -16.550 1.00 88.62 101 TYR A N 1
ATOM 760 C CA . TYR A 1 101 ? 11.147 6.445 -16.240 1.00 88.62 101 TYR A CA 1
ATOM 761 C C . TYR A 1 101 ? 12.150 5.298 -16.042 1.00 88.62 101 TYR A C 1
ATOM 763 O O . TYR A 1 101 ? 13.322 5.564 -15.768 1.00 88.62 101 TYR A O 1
ATOM 771 N N . ASP A 1 102 ? 11.720 4.045 -16.220 1.00 87.75 102 ASP A N 1
ATOM 772 C CA . ASP A 1 102 ? 12.525 2.829 -16.044 1.00 87.75 102 ASP A CA 1
ATOM 773 C C . ASP A 1 102 ? 13.113 2.720 -14.615 1.00 87.75 102 ASP A C 1
ATOM 775 O O . ASP A 1 102 ? 12.666 3.401 -13.692 1.00 87.75 102 ASP A O 1
ATOM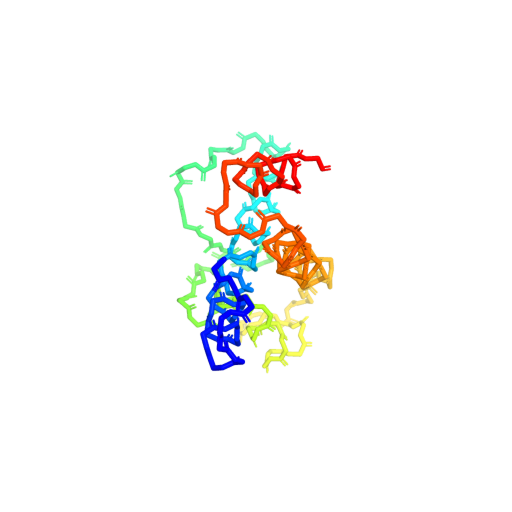 779 N N . MET A 1 103 ? 14.116 1.872 -14.379 1.00 82.88 103 MET A N 1
ATOM 780 C CA . MET A 1 103 ? 14.808 1.793 -13.080 1.00 82.88 103 MET A CA 1
ATOM 781 C C . MET A 1 103 ? 15.827 2.935 -12.923 1.00 82.88 103 MET A C 1
ATOM 783 O O . MET A 1 103 ? 17.036 2.711 -12.875 1.00 82.88 103 MET A O 1
ATOM 787 N N . SER A 1 104 ? 15.343 4.178 -12.891 1.00 89.44 104 SER A N 1
ATOM 788 C CA . SER A 1 104 ? 16.171 5.383 -12.792 1.00 89.44 104 SER A CA 1
ATOM 789 C C . SER A 1 104 ? 15.969 6.142 -11.478 1.00 89.44 104 SER A C 1
ATOM 791 O O . SER A 1 104 ? 14.978 5.974 -10.767 1.00 89.44 104 SER A O 1
ATOM 793 N N . VAL A 1 105 ? 16.897 7.056 -11.180 1.00 87.69 105 VAL A N 1
ATOM 794 C CA . VAL A 1 105 ? 16.787 7.993 -10.045 1.00 87.69 105 VAL A CA 1
ATOM 795 C C . VAL A 1 105 ? 15.526 8.865 -10.155 1.00 87.69 105 VAL A C 1
ATOM 797 O O . VAL A 1 105 ? 14.951 9.260 -9.141 1.00 87.69 105 VAL A O 1
ATOM 800 N N . MET A 1 106 ? 15.053 9.131 -11.378 1.00 88.31 106 MET A N 1
ATOM 801 C CA . MET A 1 106 ? 13.813 9.880 -11.603 1.00 88.31 106 MET A CA 1
ATOM 802 C C . MET A 1 106 ? 12.590 9.109 -11.103 1.00 88.31 106 MET A C 1
ATOM 804 O O . MET A 1 106 ? 11.685 9.722 -10.541 1.00 88.31 106 MET A O 1
ATOM 808 N N . SER A 1 107 ? 12.587 7.780 -11.229 1.00 88.00 107 SER A N 1
ATOM 809 C CA . SER A 1 107 ? 11.516 6.930 -10.702 1.00 88.00 107 SER A CA 1
ATOM 810 C C . SER A 1 107 ? 11.463 6.964 -9.183 1.00 88.00 107 SER A C 1
ATOM 812 O O . SER A 1 107 ? 10.387 7.122 -8.616 1.00 88.00 107 SER A O 1
ATOM 814 N N . LEU A 1 108 ? 12.623 6.901 -8.521 1.00 88.94 108 LEU A N 1
ATOM 815 C CA . LEU A 1 108 ? 12.701 7.024 -7.063 1.00 88.94 108 LEU A CA 1
ATOM 816 C C . LEU A 1 108 ? 12.141 8.371 -6.593 1.00 88.94 108 LEU A C 1
ATOM 818 O O . LEU A 1 108 ? 11.308 8.417 -5.691 1.00 88.94 108 LEU A O 1
ATOM 822 N N . ARG A 1 109 ? 12.551 9.467 -7.243 1.00 90.06 109 ARG A N 1
ATOM 823 C CA . ARG A 1 109 ? 12.024 10.806 -6.953 1.00 90.06 109 ARG A CA 1
ATOM 824 C C . ARG A 1 109 ? 10.513 10.885 -7.184 1.00 90.06 109 ARG A C 1
ATOM 826 O O . ARG A 1 109 ? 9.819 11.481 -6.370 1.00 90.06 109 ARG A O 1
ATOM 833 N N . GLY A 1 110 ? 10.012 10.303 -8.274 1.00 88.56 110 GLY A N 1
ATOM 834 C CA . GLY A 1 110 ? 8.582 10.260 -8.572 1.00 88.56 110 GLY A CA 1
ATOM 835 C C . GLY A 1 110 ? 7.793 9.537 -7.483 1.00 88.56 110 GLY A C 1
ATOM 836 O O . GLY A 1 110 ? 6.832 10.097 -6.970 1.00 88.56 110 GLY A O 1
ATOM 837 N N . ILE A 1 111 ? 8.238 8.341 -7.085 1.00 89.81 111 ILE A N 1
ATOM 838 C CA . ILE A 1 111 ? 7.593 7.546 -6.029 1.00 89.81 111 ILE A CA 1
ATOM 839 C C . ILE A 1 111 ? 7.562 8.323 -4.710 1.00 89.81 111 ILE A C 1
ATOM 841 O O . ILE A 1 111 ? 6.514 8.404 -4.079 1.00 89.81 111 ILE A O 1
ATOM 845 N N . LEU A 1 112 ? 8.681 8.939 -4.312 1.00 89.25 112 LEU A N 1
ATOM 846 C CA . LEU A 1 112 ? 8.740 9.740 -3.086 1.00 89.25 112 LEU A CA 1
ATOM 847 C C . LEU A 1 112 ? 7.740 10.900 -3.108 1.00 89.25 112 LEU A C 1
ATOM 849 O O . LEU A 1 112 ? 7.053 11.126 -2.119 1.00 89.25 112 LEU A O 1
ATOM 853 N N . LEU A 1 113 ? 7.629 11.610 -4.233 1.00 88.38 113 LEU A N 1
ATOM 854 C CA . LEU A 1 113 ? 6.661 12.697 -4.375 1.00 88.38 113 LEU A CA 1
ATOM 855 C C . LEU A 1 113 ? 5.219 12.188 -4.296 1.00 88.38 113 LEU A C 1
ATOM 857 O O . LEU A 1 113 ? 4.409 12.817 -3.634 1.00 88.38 113 LEU A O 1
ATOM 861 N N . THR A 1 114 ? 4.909 11.050 -4.918 1.00 87.69 114 THR A N 1
ATOM 862 C CA . THR A 1 114 ? 3.565 10.448 -4.893 1.00 87.69 114 THR A CA 1
ATOM 863 C C . THR A 1 114 ? 3.151 9.921 -3.521 1.00 87.69 114 THR A C 1
ATOM 865 O O . THR A 1 114 ? 1.966 9.835 -3.244 1.00 87.69 114 THR A O 1
ATOM 868 N N . VAL A 1 115 ? 4.099 9.530 -2.669 1.00 85.31 115 VAL A N 1
ATOM 869 C CA . VAL A 1 115 ? 3.789 9.076 -1.302 1.00 85.31 115 VAL A CA 1
ATOM 870 C C . VAL A 1 115 ? 3.571 10.258 -0.349 1.00 85.31 115 VAL A C 1
ATOM 872 O O . VAL A 1 115 ? 2.883 10.112 0.656 1.00 85.31 115 VAL A O 1
ATOM 875 N N . VAL A 1 116 ? 4.176 11.415 -0.637 1.00 81.19 116 VAL A N 1
ATOM 876 C CA . VAL A 1 116 ? 4.128 12.606 0.230 1.00 81.19 1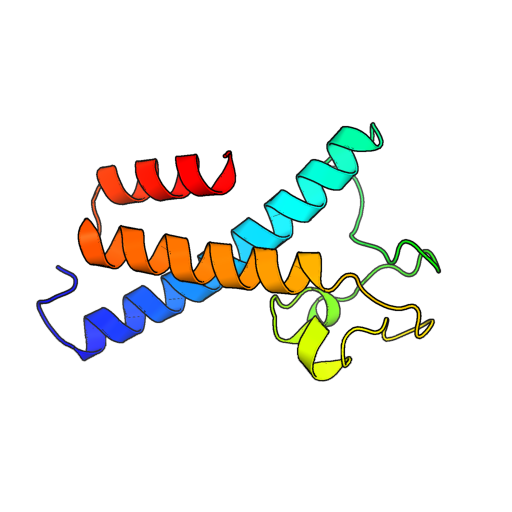16 VAL A CA 1
ATOM 877 C C . VAL A 1 116 ? 2.996 13.572 -0.142 1.00 81.19 116 VAL A C 1
ATOM 879 O O . VAL A 1 116 ? 2.486 14.253 0.747 1.00 81.19 116 VAL A O 1
ATOM 882 N N . LEU A 1 117 ? 2.653 13.675 -1.430 1.00 73.00 117 LEU A N 1
ATOM 883 C CA . LEU A 1 117 ? 1.598 14.546 -1.970 1.00 73.00 117 LEU A CA 1
ATOM 884 C C . LEU A 1 117 ? 0.263 13.810 -2.073 1.00 73.00 117 LEU A C 1
ATOM 886 O O . LEU A 1 117 ? -0.760 14.458 -1.764 1.00 73.00 117 LEU A O 1
#

Mean predicted aligned error: 4.64 Å

pLDDT: mean 89.69, std 5.47, range [61.31, 96.62]

Radius of gyration: 15.98 Å; Cα contacts (8 Å, |Δi|>4): 127; chains: 1; bounding box: 34×26×42 Å

Foldseek 3Di:
DLPPDVVSVVVVLVVLLQVQLLLLLLLVQQVVCVVVVHDSPDDADADPPPRHGDDPCCSRALNNCVVLVQADPPPRHGHDCVSNVSSNCSSVQLSVLCVVPPPDPSSVVSSVVSSVD

Nearest PDB structures (foldseek):
  8ew0-assembly1_B  TM=6.736E-01  e=9.833E+00  Bos taurus